Protein AF-A0A965CW42-F1 (afdb_monomer_lite)

Sequence (73 aa):
WYGALAPANTRPAIVQKLNAEIKKTLSAPEVGEHMAKDGAEPVGNTPLQFREFLAAEMAKWRELVRNANVRVE

Foldseek 3Di:
DDDDDDDPPDDPVVLVVVLVVLLVQLPDVVNQVVCVVVVHHRDSDHPVVVVVVVVVVCVVVVVVCVVVVDDDD

Secondary structure (DSSP, 8-state):
-------TT--HHHHHHHHHHHHHHHTSHHHHHHHHHTT-------HHHHHHHHHHHHHHHHHHHHHTT----

Structure (mmCIF, N/CA/C/O backbone):
data_AF-A0A965CW42-F1
#
_entry.id   AF-A0A965CW42-F1
#
loop_
_atom_site.group_PDB
_atom_site.id
_atom_site.type_symbol
_atom_site.label_atom_id
_atom_site.label_alt_id
_atom_site.label_comp_id
_atom_site.label_asym_id
_atom_site.label_entity_id
_atom_site.label_seq_id
_atom_site.pdbx_PDB_ins_code
_atom_site.Cartn_x
_atom_site.Cartn_y
_atom_site.Cartn_z
_atom_site.occupancy
_atom_site.B_iso_or_equiv
_atom_site.auth_seq_id
_atom_site.auth_comp_id
_atom_site.auth_asym_id
_atom_site.auth_atom_id
_atom_site.pdbx_PDB_model_num
ATOM 1 N N . TRP A 1 1 ? 7.342 -3.041 -1.073 1.00 91.75 1 TRP A N 1
ATOM 2 C CA . TRP A 1 1 ? 6.028 -2.556 -0.603 1.00 91.75 1 TRP A CA 1
ATOM 3 C C . TRP A 1 1 ? 5.031 -3.700 -0.691 1.00 91.75 1 TRP A C 1
ATOM 5 O O . TRP A 1 1 ? 5.287 -4.646 -1.427 1.00 91.75 1 TRP A O 1
ATOM 15 N N . TYR A 1 2 ? 3.920 -3.612 0.040 1.00 92.56 2 TYR A N 1
ATOM 16 C CA . TYR A 1 2 ? 2.838 -4.599 0.014 1.00 92.56 2 TYR A CA 1
ATOM 17 C C . TYR A 1 2 ? 1.496 -3.897 -0.185 1.00 92.56 2 TYR A C 1
ATOM 19 O O . TYR A 1 2 ? 1.362 -2.715 0.126 1.00 92.56 2 TYR A O 1
ATOM 27 N N . GLY A 1 3 ? 0.502 -4.619 -0.695 1.00 94.31 3 GLY A N 1
ATOM 28 C CA . GLY A 1 3 ? -0.862 -4.114 -0.777 1.00 94.31 3 GLY A CA 1
ATOM 29 C C . GLY A 1 3 ? -1.857 -5.183 -1.203 1.00 94.31 3 GLY A C 1
ATOM 30 O O . GLY A 1 3 ? -1.476 -6.286 -1.591 1.00 94.31 3 GLY A O 1
ATOM 31 N N . ALA A 1 4 ? -3.141 -4.845 -1.109 1.00 95.81 4 ALA A N 1
ATOM 32 C CA . ALA A 1 4 ? -4.238 -5.744 -1.439 1.00 95.81 4 ALA A CA 1
ATOM 33 C C . ALA A 1 4 ? -4.785 -5.453 -2.842 1.00 95.81 4 ALA A C 1
ATOM 35 O O . ALA A 1 4 ? -5.005 -4.299 -3.215 1.00 95.81 4 ALA A O 1
ATOM 36 N N . LEU A 1 5 ? -5.044 -6.515 -3.602 1.00 96.62 5 LEU A N 1
ATOM 37 C CA . LEU A 1 5 ? -5.673 -6.464 -4.918 1.00 96.62 5 LEU A CA 1
ATOM 38 C C . LEU A 1 5 ? -6.952 -7.302 -4.898 1.00 96.62 5 LEU A C 1
ATOM 40 O O . LEU A 1 5 ? -7.036 -8.314 -4.205 1.00 96.62 5 LEU A O 1
ATOM 44 N N . ALA A 1 6 ? -7.941 -6.883 -5.679 1.00 96.31 6 ALA A N 1
ATOM 45 C CA . ALA A 1 6 ? -9.171 -7.629 -5.919 1.00 96.31 6 ALA A CA 1
ATOM 46 C C . ALA A 1 6 ? -9.302 -7.923 -7.425 1.00 96.31 6 ALA A C 1
ATOM 48 O O . ALA A 1 6 ? -8.674 -7.224 -8.228 1.00 96.31 6 ALA A O 1
ATOM 49 N N . PRO A 1 7 ? -10.115 -8.915 -7.835 1.00 98.12 7 PRO A N 1
ATOM 50 C CA . PRO A 1 7 ? -10.365 -9.191 -9.245 1.00 98.12 7 PRO A CA 1
ATOM 51 C C . PRO A 1 7 ? -10.797 -7.946 -10.025 1.00 98.12 7 PRO A C 1
ATOM 53 O O . PRO A 1 7 ? -11.482 -7.060 -9.495 1.00 98.12 7 PRO A O 1
ATOM 56 N N . ALA A 1 8 ? -10.430 -7.898 -11.307 1.00 95.62 8 ALA A N 1
ATOM 57 C CA . ALA A 1 8 ? -10.873 -6.837 -12.202 1.00 95.62 8 ALA A CA 1
ATOM 58 C C . ALA A 1 8 ? -12.408 -6.724 -12.178 1.00 95.62 8 ALA A C 1
ATOM 60 O O . ALA A 1 8 ? -13.117 -7.725 -12.094 1.00 95.62 8 ALA A O 1
ATOM 61 N N . ASN A 1 9 ? -12.914 -5.491 -12.240 1.00 95.38 9 ASN A N 1
ATOM 62 C CA . ASN A 1 9 ? -14.347 -5.174 -12.187 1.00 95.38 9 ASN A CA 1
ATOM 63 C C . ASN A 1 9 ? -15.063 -5.544 -10.873 1.00 95.38 9 ASN A C 1
ATOM 65 O O . ASN A 1 9 ? -16.295 -5.544 -10.827 1.00 95.38 9 ASN A O 1
ATOM 69 N N . THR A 1 10 ? -14.329 -5.796 -9.781 1.00 98.06 10 THR A N 1
ATOM 70 C CA . THR A 1 10 ? -14.936 -5.848 -8.442 1.00 98.06 10 THR A CA 1
ATOM 71 C C . THR A 1 10 ? -15.722 -4.560 -8.185 1.00 98.06 10 THR A C 1
ATOM 73 O O . THR A 1 10 ? -15.207 -3.458 -8.378 1.00 98.06 10 THR A O 1
ATOM 76 N N . ARG A 1 11 ? -16.983 -4.690 -7.747 1.00 98.38 11 ARG A N 1
ATOM 77 C CA . ARG A 1 11 ? -17.877 -3.533 -7.581 1.00 98.38 11 ARG A CA 1
ATOM 78 C C . ARG A 1 11 ? -17.253 -2.481 -6.651 1.00 98.38 11 ARG A C 1
ATOM 80 O O . ARG A 1 11 ? -16.795 -2.857 -5.567 1.00 98.38 11 ARG A O 1
ATOM 87 N N . PRO A 1 12 ? -17.345 -1.176 -6.972 1.00 97.00 12 PRO A N 1
ATOM 88 C CA . PRO A 1 12 ? -16.727 -0.115 -6.173 1.00 97.00 12 PRO A CA 1
ATOM 89 C C . PRO A 1 12 ? -17.098 -0.150 -4.687 1.00 97.00 12 PRO A C 1
ATOM 91 O O . PRO A 1 12 ? -16.233 0.016 -3.837 1.00 97.00 12 PRO A O 1
ATOM 94 N N . ALA A 1 13 ? -18.358 -0.453 -4.361 1.00 97.94 13 ALA A N 1
ATOM 95 C CA . ALA A 1 13 ? -18.817 -0.541 -2.974 1.00 97.94 13 ALA A CA 1
ATOM 96 C C . ALA A 1 13 ? -18.097 -1.638 -2.161 1.00 97.94 13 ALA A C 1
ATOM 98 O O . ALA A 1 13 ? -17.866 -1.474 -0.966 1.00 97.94 13 ALA A O 1
ATOM 99 N N . ILE A 1 14 ? -17.715 -2.751 -2.799 1.00 98.38 14 ILE A N 1
ATOM 100 C CA . ILE A 1 14 ? -16.960 -3.829 -2.140 1.00 98.38 14 ILE A CA 1
ATOM 101 C C . ILE A 1 14 ? -15.523 -3.366 -1.892 1.00 98.38 14 ILE A C 1
ATOM 103 O O . ILE A 1 14 ? -15.010 -3.531 -0.789 1.00 98.38 14 ILE A O 1
ATOM 107 N N . VAL A 1 15 ? -14.902 -2.728 -2.889 1.00 98.00 15 VAL A N 1
ATOM 108 C CA . VAL A 1 15 ? -13.545 -2.173 -2.769 1.00 98.00 15 VAL A CA 1
ATOM 109 C C . VAL A 1 15 ? -13.479 -1.131 -1.654 1.00 98.00 15 VAL A C 1
ATOM 111 O O . VAL A 1 15 ? -12.563 -1.160 -0.837 1.00 98.00 15 VAL A O 1
ATOM 114 N N . GLN A 1 16 ? -14.471 -0.242 -1.580 1.00 97.69 16 GLN A N 1
ATOM 115 C CA . GLN A 1 16 ? -14.559 0.771 -0.529 1.00 97.69 16 GLN A CA 1
ATOM 116 C C . GLN A 1 16 ? -14.709 0.144 0.857 1.00 97.69 16 GLN A C 1
ATOM 118 O O . GLN A 1 16 ? -13.994 0.539 1.774 1.00 97.69 16 GLN A O 1
ATOM 123 N N . LYS A 1 17 ? -15.581 -0.863 1.006 1.00 98.12 17 LYS A N 1
ATOM 124 C CA . LYS A 1 17 ? -15.747 -1.574 2.280 1.00 98.12 17 LYS A CA 1
ATOM 125 C C . LYS A 1 17 ? -14.444 -2.246 2.724 1.00 98.12 17 LYS A C 1
ATOM 127 O O . LYS A 1 17 ? -14.045 -2.082 3.869 1.00 98.12 17 LYS A O 1
ATOM 132 N N . LEU A 1 18 ? -13.763 -2.955 1.822 1.00 97.81 18 LEU A N 1
ATOM 133 C CA . LEU A 1 18 ? -12.482 -3.597 2.133 1.00 97.81 18 LEU A CA 1
ATOM 134 C C . LEU A 1 18 ? -11.409 -2.573 2.511 1.00 97.81 18 LEU A C 1
ATOM 136 O O . LEU A 1 18 ? -10.715 -2.758 3.504 1.00 97.81 18 LEU A O 1
ATOM 140 N N . ASN A 1 19 ? -11.294 -1.475 1.759 1.00 97.94 19 ASN A N 1
ATOM 141 C CA . ASN A 1 19 ? -10.330 -0.420 2.068 1.00 97.94 19 ASN A CA 1
ATOM 142 C C . ASN A 1 19 ? -10.596 0.218 3.440 1.00 97.94 19 ASN A C 1
ATOM 144 O O . ASN A 1 19 ? -9.644 0.459 4.178 1.00 97.94 19 ASN A O 1
ATOM 148 N N . ALA A 1 20 ? -11.863 0.447 3.797 1.00 98.00 20 ALA A N 1
ATOM 149 C CA . ALA A 1 20 ? -12.229 1.001 5.097 1.00 98.00 20 ALA A CA 1
ATOM 150 C C . ALA A 1 20 ? -11.799 0.085 6.256 1.00 98.00 20 ALA A C 1
ATOM 152 O O . ALA A 1 20 ? -11.173 0.562 7.203 1.00 98.00 20 ALA A O 1
ATOM 153 N N . GLU A 1 21 ? -12.069 -1.221 6.159 1.00 97.81 21 GLU A N 1
ATOM 154 C CA . GLU A 1 21 ? -11.654 -2.183 7.188 1.00 97.81 21 GLU A CA 1
ATOM 155 C C . GLU A 1 21 ? -10.128 -2.314 7.263 1.00 97.81 21 GLU A C 1
ATOM 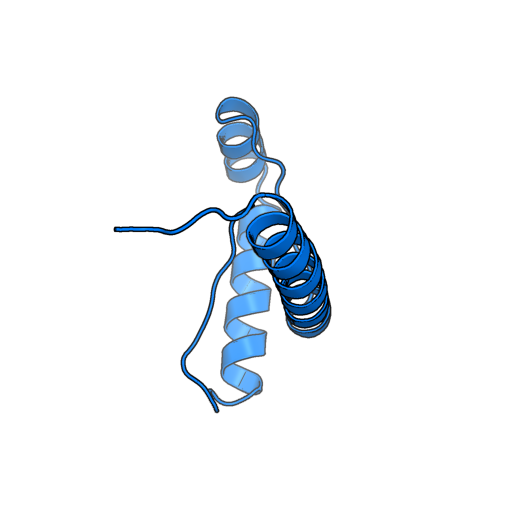157 O O . GLU A 1 21 ? -9.566 -2.252 8.352 1.00 97.81 21 GLU A O 1
ATOM 162 N N . ILE A 1 22 ? -9.434 -2.384 6.120 1.00 96.56 22 ILE A N 1
ATOM 163 C CA . ILE A 1 22 ? -7.962 -2.421 6.084 1.00 96.56 22 ILE A CA 1
ATOM 164 C C . ILE A 1 22 ? -7.379 -1.177 6.761 1.00 96.56 22 ILE A C 1
ATOM 166 O O . ILE A 1 22 ? -6.503 -1.289 7.616 1.00 96.56 22 ILE A O 1
ATOM 170 N N . LYS A 1 23 ? -7.881 0.016 6.424 1.00 96.12 23 LYS A N 1
ATOM 171 C CA . LYS A 1 23 ? -7.403 1.271 7.015 1.00 96.12 23 LYS A CA 1
ATOM 172 C C . LYS A 1 23 ? -7.635 1.312 8.524 1.00 96.12 23 LYS A C 1
ATOM 174 O O . LYS A 1 23 ? -6.769 1.780 9.263 1.00 96.12 23 LYS A O 1
ATOM 179 N N . LYS A 1 24 ? -8.783 0.810 8.983 1.00 96.19 24 LYS A N 1
ATOM 180 C CA . LYS A 1 24 ? -9.093 0.689 10.409 1.00 96.19 24 LYS A CA 1
ATOM 181 C C . LYS A 1 24 ? -8.101 -0.238 11.110 1.00 96.19 24 LYS A C 1
ATOM 183 O O . LYS A 1 24 ? -7.553 0.156 12.133 1.00 96.19 24 LYS A O 1
ATOM 188 N N . THR A 1 25 ? -7.821 -1.412 10.545 1.00 95.56 25 THR A N 1
ATOM 189 C CA . THR A 1 25 ? -6.835 -2.358 11.092 1.00 95.56 25 THR A CA 1
ATOM 190 C C . THR A 1 25 ? -5.433 -1.758 11.145 1.00 95.56 25 THR A C 1
ATOM 192 O O . THR A 1 25 ? -4.775 -1.857 12.172 1.00 95.56 25 THR A O 1
ATOM 195 N N . LEU A 1 26 ? -4.989 -1.070 10.089 1.00 94.75 26 LEU A N 1
ATOM 196 C CA . LEU A 1 26 ? -3.676 -0.409 10.062 1.00 94.75 26 LEU A CA 1
ATOM 197 C C . LEU A 1 26 ? -3.544 0.739 11.074 1.00 94.75 26 LEU A C 1
ATOM 199 O O . LEU A 1 26 ? -2.430 1.140 11.394 1.00 94.75 26 LEU A O 1
ATOM 203 N N . SER A 1 27 ? -4.664 1.277 11.562 1.00 92.94 27 SER A N 1
ATOM 204 C CA . SER A 1 27 ? -4.679 2.331 12.585 1.00 92.94 27 SER A CA 1
ATOM 205 C C . SER A 1 27 ? -4.641 1.772 14.012 1.00 92.94 27 SER A C 1
ATOM 207 O O . SER A 1 27 ? -4.578 2.548 14.965 1.00 92.94 27 SER A O 1
ATOM 209 N N . ALA A 1 28 ? -4.716 0.448 14.176 1.00 96.44 28 ALA A N 1
ATOM 210 C CA . ALA A 1 28 ? -4.631 -0.196 15.476 1.00 96.44 28 ALA A CA 1
ATOM 211 C C . ALA A 1 28 ? -3.165 -0.198 15.965 1.00 96.44 28 ALA A C 1
ATOM 213 O O . ALA A 1 28 ? -2.286 -0.639 15.213 1.00 96.44 28 ALA A O 1
ATOM 214 N N . PRO A 1 29 ? -2.869 0.289 17.188 1.00 95.00 29 PRO A N 1
ATOM 215 C CA . PRO A 1 29 ? -1.496 0.410 17.683 1.00 95.00 29 PRO A CA 1
ATOM 216 C C . PRO A 1 29 ? -0.711 -0.901 17.633 1.00 95.00 29 PRO A C 1
ATOM 218 O O . PRO A 1 29 ? 0.436 -0.911 17.192 1.00 95.00 29 PRO A O 1
ATOM 221 N N . GLU A 1 30 ? -1.342 -2.018 17.994 1.00 96.69 30 GLU A N 1
ATOM 222 C CA . GLU A 1 30 ? -0.710 -3.336 17.998 1.00 96.69 30 GLU A CA 1
ATOM 223 C C . GLU A 1 30 ? -0.273 -3.789 16.597 1.00 96.69 30 GLU A C 1
ATOM 225 O O . GLU A 1 30 ? 0.762 -4.440 16.443 1.00 96.69 30 GLU A O 1
ATOM 230 N N . VAL A 1 31 ? -1.025 -3.402 15.562 1.00 95.69 31 VAL A N 1
ATOM 231 C CA . VAL A 1 31 ? -0.687 -3.694 14.164 1.00 95.69 31 VAL A CA 1
ATOM 232 C C . VAL A 1 31 ? 0.486 -2.827 13.725 1.00 95.69 31 VAL A C 1
ATOM 234 O O . VAL A 1 31 ? 1.435 -3.341 13.135 1.00 95.69 31 VAL A O 1
ATOM 237 N N . GLY A 1 32 ? 0.456 -1.532 14.053 1.00 93.25 32 GLY A N 1
ATOM 238 C CA . GLY A 1 32 ? 1.552 -0.610 13.754 1.00 93.25 32 GLY A CA 1
ATOM 239 C C . GLY A 1 32 ? 2.867 -1.031 14.414 1.00 93.25 32 GLY A C 1
ATOM 240 O O . GLY A 1 32 ? 3.902 -1.067 13.751 1.00 93.25 32 GLY A O 1
ATOM 241 N N . GLU A 1 33 ? 2.828 -1.423 15.688 1.00 95.81 33 GLU A N 1
ATOM 242 C CA . GLU A 1 33 ? 3.996 -1.927 16.417 1.00 95.81 33 GLU A CA 1
ATOM 243 C C . GLU A 1 33 ? 4.552 -3.216 15.812 1.00 95.81 33 GLU A C 1
ATOM 245 O O . GLU A 1 33 ? 5.769 -3.380 15.718 1.00 95.81 33 GLU A O 1
ATOM 250 N N . HIS A 1 34 ? 3.680 -4.143 15.408 1.00 95.75 34 HIS A N 1
ATOM 251 C CA . HIS A 1 34 ? 4.118 -5.386 14.784 1.00 95.75 34 HIS A CA 1
ATOM 252 C C . HIS A 1 34 ? 4.769 -5.129 13.421 1.00 95.75 34 HIS A C 1
ATOM 254 O O . HIS A 1 34 ? 5.883 -5.588 13.185 1.00 95.75 34 HIS A O 1
ATOM 260 N N . MET A 1 35 ? 4.141 -4.310 12.571 1.00 95.38 35 MET A N 1
ATOM 261 C CA . MET A 1 35 ? 4.714 -3.925 11.278 1.00 95.38 35 MET A CA 1
ATOM 262 C C . MET A 1 35 ? 6.060 -3.210 11.440 1.00 95.38 35 MET A C 1
ATOM 264 O O . MET A 1 35 ? 7.001 -3.518 10.711 1.00 95.38 35 MET A O 1
ATOM 268 N N . ALA A 1 36 ? 6.184 -2.317 12.427 1.00 94.94 36 ALA A N 1
ATOM 269 C CA . ALA A 1 36 ? 7.435 -1.616 12.700 1.00 94.94 36 ALA A CA 1
ATOM 270 C C . ALA A 1 36 ? 8.564 -2.571 13.126 1.00 94.94 36 ALA A C 1
ATOM 272 O O . ALA A 1 36 ? 9.708 -2.379 12.712 1.00 94.94 36 ALA A O 1
ATOM 273 N N . LYS A 1 37 ? 8.259 -3.625 13.901 1.00 96.94 37 LYS A N 1
ATOM 274 C CA . LYS A 1 37 ? 9.234 -4.680 14.250 1.00 96.94 37 LYS A CA 1
ATOM 275 C C . LYS A 1 37 ? 9.738 -5.435 13.019 1.00 96.94 37 LYS A C 1
ATOM 277 O O . LYS A 1 37 ? 10.908 -5.806 12.986 1.00 96.94 37 LYS A O 1
ATOM 282 N N . ASP A 1 38 ? 8.892 -5.580 12.006 1.00 95.50 38 ASP A N 1
ATOM 283 C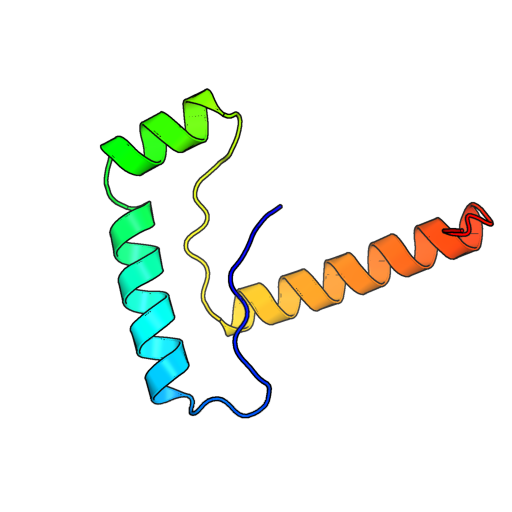 CA . ASP A 1 38 ? 9.239 -6.204 10.726 1.00 95.50 38 ASP A CA 1
ATOM 284 C C . ASP A 1 38 ? 9.874 -5.213 9.725 1.00 95.50 38 ASP A C 1
ATOM 286 O O . ASP A 1 38 ? 10.125 -5.559 8.569 1.00 95.50 38 ASP A O 1
ATOM 290 N N . GLY A 1 39 ? 10.142 -3.969 10.143 1.00 95.25 39 GLY A N 1
ATOM 291 C CA . GLY A 1 39 ? 10.722 -2.925 9.292 1.00 95.25 39 GLY A CA 1
ATOM 292 C C . GLY A 1 39 ? 9.749 -2.349 8.258 1.00 95.25 39 GLY A C 1
ATOM 293 O O . GLY A 1 39 ? 10.181 -1.740 7.277 1.00 95.25 39 GLY A O 1
ATOM 294 N N . ALA A 1 40 ? 8.445 -2.547 8.451 1.00 95.44 40 ALA A N 1
ATOM 295 C CA . ALA A 1 40 ? 7.389 -2.026 7.597 1.00 95.44 40 ALA A CA 1
ATOM 296 C C . ALA A 1 40 ? 6.687 -0.817 8.234 1.00 95.44 40 ALA A C 1
ATOM 298 O O . ALA A 1 40 ? 6.502 -0.736 9.445 1.00 95.44 40 ALA A O 1
ATOM 299 N N . GLU A 1 41 ? 6.227 0.102 7.388 1.00 93.31 41 GLU A N 1
ATOM 300 C CA . GLU A 1 41 ? 5.398 1.236 7.790 1.00 93.31 41 GLU A CA 1
ATOM 301 C C . GLU A 1 41 ? 3.946 1.005 7.331 1.00 93.31 41 GLU A C 1
ATOM 303 O O . GLU A 1 41 ? 3.725 0.643 6.167 1.00 93.31 41 GLU A O 1
ATOM 308 N N . PRO A 1 42 ? 2.938 1.187 8.205 1.00 93.06 42 PRO A N 1
ATOM 309 C CA . PRO A 1 42 ? 1.540 1.070 7.813 1.00 93.06 42 PRO A CA 1
ATOM 310 C C . PRO A 1 42 ? 1.127 2.230 6.897 1.00 93.06 42 PRO A C 1
ATOM 312 O O . PRO A 1 42 ? 1.195 3.398 7.268 1.00 93.06 42 PRO A O 1
ATOM 315 N N . VAL A 1 43 ? 0.620 1.905 5.704 1.00 93.12 43 VAL A N 1
ATOM 316 C CA . VAL A 1 43 ? 0.138 2.893 4.725 1.00 93.12 43 VAL A CA 1
ATOM 317 C C . VAL A 1 43 ? -1.350 2.676 4.447 1.00 93.12 43 VAL A C 1
ATOM 319 O O . VAL A 1 43 ? -1.747 1.680 3.850 1.00 93.12 43 VAL A O 1
ATOM 322 N N . GLY A 1 44 ? -2.187 3.629 4.864 1.00 89.12 44 GLY A N 1
ATOM 323 C CA . GLY A 1 44 ? -3.652 3.590 4.726 1.00 89.12 44 GLY A CA 1
ATOM 324 C C . GLY A 1 44 ? -4.192 4.434 3.568 1.00 89.12 44 GLY A C 1
ATOM 325 O O . GLY A 1 44 ? -5.097 5.251 3.771 1.00 89.12 44 GLY A O 1
ATOM 326 N N . ASN A 1 45 ? -3.605 4.295 2.378 1.00 93.62 45 ASN A N 1
ATOM 327 C CA . ASN A 1 45 ? -3.988 5.063 1.193 1.00 93.62 45 ASN A CA 1
ATOM 328 C C . ASN A 1 45 ? -5.394 4.705 0.669 1.00 93.62 45 ASN A C 1
ATOM 330 O O . ASN A 1 45 ? -6.018 3.707 1.040 1.00 93.62 45 ASN A O 1
ATOM 334 N N . THR A 1 46 ? -5.916 5.555 -0.213 1.00 97.12 46 THR A N 1
ATOM 335 C CA . THR A 1 46 ? -7.158 5.265 -0.943 1.00 97.12 46 THR A CA 1
ATOM 336 C C . THR A 1 46 ? -6.907 4.274 -2.090 1.00 97.12 46 THR A C 1
ATOM 338 O O . THR A 1 46 ? -5.787 4.204 -2.605 1.00 97.12 46 THR A O 1
ATOM 341 N N . PRO A 1 47 ? -7.940 3.564 -2.589 1.00 96.81 47 PRO A N 1
ATOM 342 C CA . PRO A 1 47 ? -7.791 2.675 -3.746 1.00 96.81 47 PRO A CA 1
ATOM 343 C C . PRO A 1 47 ? -7.257 3.389 -4.997 1.00 96.81 47 PRO A C 1
ATOM 345 O O . PRO A 1 47 ? -6.498 2.808 -5.770 1.00 96.81 47 PRO A O 1
ATOM 348 N N . LEU A 1 48 ? -7.632 4.662 -5.186 1.00 96.38 48 LEU A N 1
ATOM 349 C CA . LEU A 1 48 ? -7.141 5.493 -6.284 1.00 96.38 48 LEU A CA 1
ATOM 350 C C . LEU A 1 48 ? -5.640 5.774 -6.147 1.00 96.38 48 LEU A C 1
ATOM 352 O O . LEU A 1 48 ? -4.887 5.510 -7.081 1.00 96.38 48 LEU A O 1
ATOM 356 N N . GLN A 1 49 ? -5.207 6.231 -4.972 1.00 97.81 49 GLN A N 1
ATOM 357 C CA . GLN A 1 49 ? -3.792 6.495 -4.696 1.00 97.81 49 GLN A CA 1
ATOM 358 C C . GLN A 1 49 ? -2.944 5.228 -4.828 1.00 97.81 49 GLN A C 1
ATOM 360 O O . GLN A 1 49 ? -1.834 5.280 -5.349 1.00 97.81 49 GLN A O 1
ATOM 365 N N . PHE A 1 50 ? -3.462 4.070 -4.401 1.00 97.38 50 PHE A N 1
ATOM 366 C CA . PHE A 1 50 ? -2.734 2.816 -4.575 1.00 97.38 50 PHE A CA 1
ATOM 367 C C . PHE A 1 50 ? -2.599 2.428 -6.05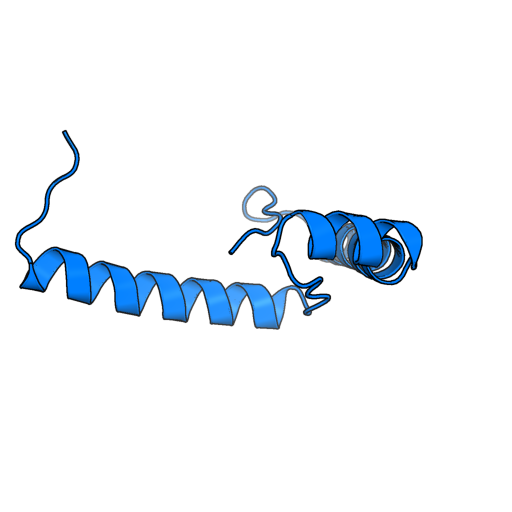0 1.00 97.38 50 PHE A C 1
ATOM 369 O O . PHE A 1 50 ? -1.529 2.003 -6.479 1.00 97.38 50 PHE A O 1
ATOM 376 N N . ARG A 1 51 ? -3.646 2.637 -6.857 1.00 96.31 51 ARG A N 1
ATOM 377 C CA . ARG A 1 51 ? -3.586 2.418 -8.310 1.00 96.31 51 ARG A CA 1
ATOM 378 C C . ARG A 1 51 ? -2.531 3.301 -8.980 1.00 96.31 51 ARG A C 1
ATOM 380 O O . ARG A 1 51 ? -1.798 2.820 -9.840 1.00 96.31 51 ARG A O 1
ATOM 387 N N . GLU A 1 52 ? -2.460 4.572 -8.601 1.00 98.12 52 GLU A N 1
ATOM 388 C CA . GLU A 1 52 ? -1.466 5.520 -9.123 1.00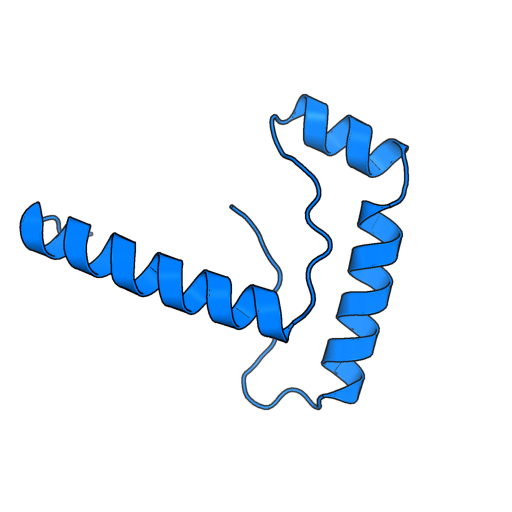 98.12 52 GLU A CA 1
ATOM 389 C C . GLU A 1 52 ? -0.043 5.119 -8.723 1.00 98.12 52 GLU A C 1
ATOM 391 O O . GLU A 1 52 ? 0.849 5.079 -9.570 1.00 98.12 52 GLU A O 1
ATOM 396 N N . PHE A 1 53 ? 0.149 4.725 -7.462 1.00 98.06 53 PHE A N 1
ATOM 397 C CA . PHE A 1 53 ? 1.420 4.203 -6.969 1.00 98.06 53 PHE A CA 1
ATOM 398 C C . PHE A 1 53 ? 1.878 2.960 -7.747 1.00 98.06 53 PHE A C 1
ATOM 400 O O . PHE A 1 53 ? 3.019 2.907 -8.203 1.00 98.06 53 PHE A O 1
ATOM 407 N N . LEU A 1 54 ? 0.982 1.992 -7.973 1.00 97.56 54 LEU A N 1
ATOM 408 C CA . LEU A 1 54 ? 1.289 0.800 -8.769 1.00 97.56 54 LEU A CA 1
ATOM 409 C C . LEU A 1 54 ? 1.700 1.155 -10.200 1.00 97.56 54 LEU A C 1
ATOM 411 O O . LEU A 1 54 ? 2.646 0.572 -10.725 1.00 97.56 54 LEU A O 1
ATOM 415 N N . ALA A 1 55 ? 1.011 2.106 -10.835 1.00 97.94 55 ALA A N 1
ATOM 416 C CA . ALA A 1 55 ? 1.353 2.550 -12.184 1.00 97.94 55 ALA A CA 1
ATOM 417 C C . ALA A 1 55 ? 2.764 3.163 -12.242 1.00 97.94 55 ALA A C 1
ATOM 419 O O . ALA A 1 55 ? 3.533 2.838 -13.150 1.00 97.94 55 ALA A O 1
ATOM 420 N N . ALA A 1 56 ? 3.119 3.988 -11.254 1.00 98.44 56 ALA A N 1
ATOM 421 C CA . ALA A 1 56 ? 4.443 4.594 -11.151 1.00 98.44 56 ALA A CA 1
ATOM 422 C C . ALA A 1 56 ? 5.544 3.548 -10.902 1.00 98.44 56 ALA A C 1
ATOM 424 O O . ALA A 1 56 ? 6.560 3.544 -11.600 1.00 98.44 56 ALA A O 1
ATOM 425 N N . GLU A 1 57 ? 5.323 2.619 -9.970 1.00 98.12 57 GLU A N 1
ATOM 426 C CA . GLU A 1 57 ? 6.273 1.542 -9.677 1.00 98.12 57 GLU A CA 1
ATOM 427 C C . GLU A 1 57 ? 6.476 0.635 -10.894 1.00 98.12 57 GLU A C 1
ATOM 429 O O . GLU A 1 57 ? 7.613 0.356 -11.274 1.00 98.12 57 GLU A O 1
ATOM 434 N N . MET A 1 58 ? 5.400 0.231 -11.575 1.00 97.75 58 MET A N 1
ATOM 435 C CA . MET A 1 58 ? 5.513 -0.568 -12.797 1.00 97.75 58 MET A CA 1
ATOM 436 C C . MET A 1 58 ? 6.314 0.154 -13.884 1.00 97.75 58 MET A C 1
ATOM 438 O O . MET A 1 58 ? 7.136 -0.480 -14.544 1.00 97.75 58 MET A O 1
ATOM 442 N N . ALA A 1 59 ? 6.098 1.458 -14.083 1.00 98.19 59 ALA A N 1
ATOM 443 C CA . ALA A 1 59 ? 6.850 2.233 -15.067 1.00 98.19 59 ALA A CA 1
ATOM 444 C C . ALA A 1 59 ? 8.350 2.266 -14.729 1.00 98.19 59 ALA A C 1
ATOM 446 O O . ALA A 1 59 ? 9.175 1.916 -15.578 1.00 98.19 59 ALA A O 1
ATOM 447 N N . LYS A 1 60 ? 8.681 2.592 -13.474 1.00 97.94 60 LYS A N 1
ATOM 448 C CA . LYS A 1 60 ? 10.055 2.651 -12.957 1.00 97.94 60 LYS A CA 1
ATOM 449 C C . LYS A 1 60 ? 10.784 1.315 -13.104 1.00 97.94 60 LYS A C 1
ATOM 4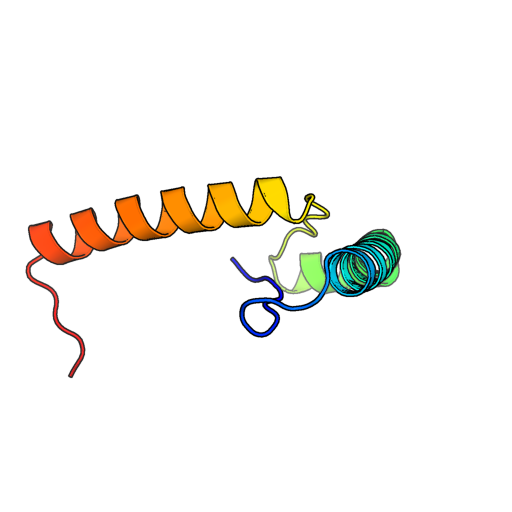51 O O . LYS A 1 60 ? 11.873 1.258 -13.673 1.00 97.94 60 LYS A O 1
ATOM 456 N N . TRP A 1 61 ? 10.186 0.228 -12.620 1.00 97.50 61 TRP A N 1
ATOM 457 C CA . TRP A 1 61 ? 10.830 -1.087 -12.649 1.00 97.50 61 TRP A CA 1
ATOM 458 C C . TRP A 1 61 ? 10.952 -1.636 -14.069 1.00 97.50 61 TRP A C 1
ATOM 460 O O . TRP A 1 61 ? 11.967 -2.244 -14.405 1.00 97.50 61 TRP A O 1
ATOM 470 N N . ARG A 1 62 ? 9.976 -1.364 -14.942 1.00 96.38 62 ARG A N 1
ATOM 471 C CA . ARG A 1 62 ? 10.057 -1.743 -16.358 1.00 96.38 62 ARG A CA 1
ATOM 472 C C . ARG A 1 62 ? 11.220 -1.058 -17.069 1.00 96.38 62 ARG A C 1
ATOM 474 O O . ARG A 1 62 ? 11.879 -1.686 -17.894 1.00 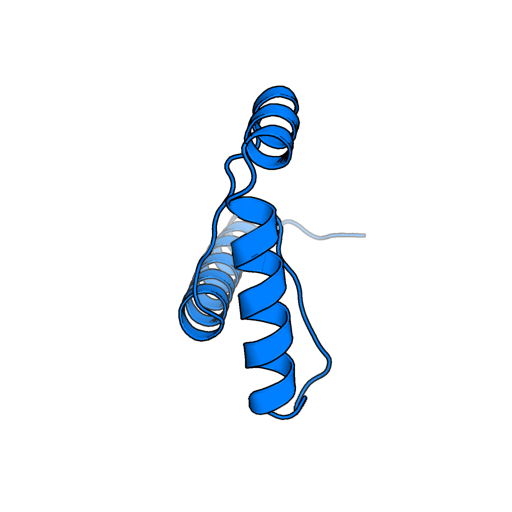96.38 62 ARG A O 1
ATOM 481 N N . GLU A 1 63 ? 11.457 0.218 -16.785 1.00 97.25 63 GLU A N 1
ATOM 482 C CA . GLU A 1 63 ? 12.598 0.943 -17.339 1.00 97.25 63 GLU A CA 1
ATOM 483 C C . GLU A 1 63 ? 13.924 0.375 -16.837 1.00 97.25 63 GLU A C 1
ATOM 485 O O . GLU A 1 63 ? 14.793 0.060 -17.651 1.00 97.25 63 GLU A O 1
ATOM 490 N N . LEU A 1 64 ? 14.038 0.143 -15.528 1.00 97.00 64 LEU A N 1
ATOM 491 C CA . LEU A 1 64 ? 15.241 -0.437 -14.938 1.00 97.00 64 LEU A CA 1
ATOM 492 C C . LEU A 1 64 ? 15.583 -1.801 -15.549 1.00 97.00 64 LEU A C 1
ATOM 494 O O . LEU A 1 64 ? 16.721 -2.016 -15.957 1.00 97.00 64 LEU A O 1
ATOM 498 N N . VAL A 1 65 ? 14.604 -2.707 -15.649 1.00 97.00 65 VAL A N 1
ATOM 499 C CA . VAL A 1 65 ? 14.811 -4.059 -16.197 1.00 97.00 65 VAL A CA 1
ATOM 500 C C . VAL A 1 65 ? 15.304 -4.005 -17.644 1.00 97.00 65 VAL A C 1
ATOM 502 O O . VAL A 1 65 ? 16.226 -4.740 -17.997 1.00 97.00 65 VAL A O 1
ATOM 505 N N . ARG A 1 66 ? 14.743 -3.111 -18.473 1.00 95.81 66 ARG A N 1
ATOM 506 C CA . ARG A 1 66 ? 15.212 -2.916 -19.855 1.00 95.81 66 ARG A CA 1
ATOM 507 C C . ARG A 1 66 ? 16.648 -2.408 -19.898 1.00 95.81 66 ARG A C 1
ATOM 509 O O . ARG A 1 66 ? 17.451 -2.958 -20.643 1.00 95.81 66 ARG A O 1
ATOM 516 N N . ASN A 1 67 ? 16.967 -1.396 -19.095 1.00 97.19 67 ASN A N 1
ATOM 517 C CA . ASN A 1 67 ? 18.294 -0.779 -19.084 1.00 97.19 67 ASN A CA 1
ATOM 518 C C . ASN A 1 67 ? 19.368 -1.744 -18.564 1.00 97.19 67 ASN A C 1
ATOM 520 O O . ASN A 1 67 ? 20.489 -1.745 -19.062 1.00 97.19 67 ASN A O 1
ATOM 524 N N . ALA A 1 68 ? 19.018 -2.587 -17.591 1.00 97.25 68 ALA A N 1
ATOM 525 C CA . ALA A 1 68 ? 19.914 -3.586 -17.020 1.00 97.25 68 ALA A CA 1
ATOM 526 C C . ALA A 1 68 ? 19.970 -4.901 -17.827 1.00 97.25 68 ALA A C 1
ATOM 528 O O . ALA A 1 68 ? 20.738 -5.790 -17.471 1.00 97.25 68 ALA A O 1
ATOM 529 N N . ASN A 1 69 ? 19.163 -5.043 -18.889 1.00 95.25 69 ASN A N 1
ATOM 530 C CA . ASN A 1 69 ? 19.016 -6.271 -19.682 1.00 95.25 69 ASN A CA 1
ATOM 531 C C . ASN A 1 69 ? 18.763 -7.530 -18.820 1.00 95.25 69 ASN A C 1
ATOM 533 O O . ASN A 1 69 ? 19.275 -8.615 -19.098 1.00 95.25 69 ASN A O 1
ATOM 537 N N . VAL A 1 70 ? 17.975 -7.376 -17.754 1.00 95.62 70 VAL A N 1
ATOM 538 C CA . VAL A 1 70 ? 17.643 -8.460 -16.820 1.00 95.62 70 VAL A CA 1
ATOM 539 C C . VAL A 1 70 ? 16.464 -9.265 -17.362 1.00 95.62 70 VAL A C 1
ATOM 541 O O . VAL A 1 70 ? 15.498 -8.705 -17.885 1.00 95.62 70 VAL A O 1
ATOM 544 N N . ARG A 1 71 ? 16.521 -10.590 -17.212 1.00 90.50 71 ARG A N 1
ATOM 545 C CA . ARG A 1 71 ? 15.415 -11.510 -17.501 1.00 90.50 71 ARG A CA 1
ATOM 546 C C . ARG A 1 71 ? 15.177 -12.401 -16.289 1.00 90.50 71 ARG A C 1
ATOM 548 O O . ARG A 1 71 ? 16.118 -12.722 -15.574 1.00 90.50 71 ARG A O 1
ATOM 555 N N . VAL A 1 72 ? 13.919 -12.757 -16.068 1.00 88.69 72 VAL A N 1
ATOM 556 C CA . VAL A 1 72 ? 13.534 -13.792 -15.104 1.00 88.69 72 VAL A CA 1
ATOM 557 C C . VAL A 1 72 ? 13.427 -15.096 -15.890 1.00 88.69 72 VAL A C 1
ATOM 559 O O . VAL A 1 72 ? 12.825 -15.087 -16.967 1.00 88.69 72 VAL A O 1
ATOM 562 N N . GLU A 1 73 ? 14.066 -16.155 -15.396 1.00 71.19 73 GLU A N 1
ATOM 563 C CA . GLU A 1 73 ? 14.010 -17.510 -15.967 1.00 71.19 73 GLU A CA 1
ATOM 564 C C . GLU A 1 73 ? 12.738 -18.255 -15.551 1.00 71.19 73 GLU A C 1
ATOM 566 O O . GLU A 1 73 ? 12.288 -18.065 -14.396 1.00 71.19 73 GLU A O 1
#

pLDDT: mean 95.73, std 3.58, range [71.19, 98.44]

Radius of gyration: 15.6 Å; chains: 1; bounding box: 39×24×38 Å